Protein AF-A0AAN9I181-F1 (afdb_monomer_lite)

Secondary structure (DSSP, 8-state):
-HHHHHHHHHTT-TTS-HHHHHHHHHHS-HHHHTT-HHHHHHHHHHHHHHHHHHHHHHHTS---------------------S--

Organism: Crotalaria pallida (NCBI:txid3830)

Structure (mmCIF, N/CA/C/O backbone):
data_AF-A0AAN9I181-F1
#
_entry.id   AF-A0AAN9I181-F1
#
loop_
_atom_site.group_PDB
_atom_site.id
_atom_site.type_symbol
_atom_site.label_atom_id
_atom_site.label_alt_id
_atom_site.label_comp_id
_atom_site.label_asym_id
_atom_site.label_entity_id
_atom_site.label_seq_id
_atom_site.pdbx_PDB_ins_code
_atom_site.Cartn_x
_atom_site.Cartn_y
_atom_site.Cartn_z
_atom_site.occupancy
_atom_site.B_iso_or_equiv
_atom_site.auth_seq_id
_atom_site.auth_comp_id
_atom_site.auth_asym_id
_atom_site.auth_atom_id
_atom_site.pdbx_PDB_model_num
ATOM 1 N N . MET A 1 1 ? 10.677 4.805 -10.607 1.00 57.78 1 MET A N 1
ATOM 2 C CA . MET A 1 1 ? 10.270 3.911 -11.714 1.00 57.78 1 MET A CA 1
ATOM 3 C C . MET A 1 1 ? 8.750 3.731 -11.747 1.00 57.78 1 MET A C 1
ATOM 5 O O . MET A 1 1 ? 8.085 4.045 -10.769 1.00 57.78 1 MET A O 1
ATOM 9 N N . LEU A 1 2 ? 8.176 3.235 -12.853 1.00 71.00 2 LEU A N 1
ATOM 10 C CA . LEU A 1 2 ? 6.728 2.976 -13.003 1.00 71.00 2 LEU A CA 1
ATOM 11 C C . LEU A 1 2 ? 6.147 2.123 -11.851 1.00 71.00 2 LEU A C 1
ATOM 13 O O . LEU A 1 2 ? 5.023 2.357 -11.406 1.00 71.00 2 LEU A O 1
ATOM 17 N N . PHE A 1 3 ? 6.950 1.191 -11.330 1.00 74.44 3 PHE A N 1
ATOM 18 C CA . PHE A 1 3 ? 6.600 0.324 -10.205 1.00 74.44 3 PHE A CA 1
ATOM 19 C C . PHE A 1 3 ? 6.397 1.074 -8.890 1.00 74.44 3 PHE A C 1
ATOM 21 O O . PHE A 1 3 ? 5.457 0.750 -8.175 1.00 74.44 3 PHE A O 1
ATOM 28 N N . ASP A 1 4 ? 7.193 2.103 -8.589 1.00 72.50 4 ASP A N 1
ATOM 29 C CA . ASP A 1 4 ? 7.071 2.848 -7.327 1.00 72.50 4 ASP A CA 1
ATOM 30 C C . ASP A 1 4 ? 5.742 3.587 -7.230 1.00 72.50 4 ASP A C 1
ATOM 32 O O . ASP A 1 4 ? 5.106 3.606 -6.179 1.00 72.50 4 ASP A O 1
ATOM 36 N N . ASN A 1 5 ? 5.306 4.194 -8.337 1.00 78.50 5 ASN A N 1
ATOM 37 C CA . ASN A 1 5 ? 4.030 4.899 -8.376 1.00 78.50 5 ASN A CA 1
ATOM 38 C C . ASN A 1 5 ? 2.864 3.907 -8.278 1.00 78.50 5 ASN A C 1
ATOM 40 O O . ASN A 1 5 ? 1.901 4.152 -7.557 1.00 78.50 5 ASN A O 1
ATOM 44 N N . TYR A 1 6 ? 2.980 2.753 -8.941 1.00 84.19 6 TYR A N 1
ATOM 45 C CA . TYR A 1 6 ? 1.989 1.686 -8.839 1.00 84.19 6 TYR A CA 1
ATOM 46 C C . TYR A 1 6 ? 1.878 1.141 -7.406 1.00 84.19 6 TYR A C 1
ATOM 48 O O . TYR A 1 6 ? 0.788 1.144 -6.837 1.00 84.19 6 TYR A O 1
ATOM 56 N N . LEU A 1 7 ? 3.007 0.767 -6.792 1.00 82.31 7 LEU A N 1
ATOM 57 C CA . LEU A 1 7 ? 3.104 0.296 -5.406 1.00 82.31 7 LEU A CA 1
ATOM 58 C C . LEU A 1 7 ? 2.585 1.339 -4.405 1.00 82.31 7 LEU A C 1
ATOM 60 O O . LEU A 1 7 ? 1.885 0.984 -3.461 1.00 82.31 7 LEU A O 1
ATOM 64 N N . ALA A 1 8 ? 2.861 2.626 -4.626 1.00 82.62 8 ALA A N 1
ATOM 65 C CA . ALA A 1 8 ? 2.365 3.706 -3.776 1.00 82.62 8 ALA A CA 1
ATOM 66 C C . ALA A 1 8 ? 0.841 3.894 -3.860 1.00 82.62 8 ALA A C 1
ATOM 68 O O . ALA A 1 8 ? 0.208 4.205 -2.848 1.00 82.62 8 ALA A O 1
ATOM 69 N N . VAL A 1 9 ? 0.245 3.711 -5.043 1.00 83.31 9 VAL A N 1
ATOM 70 C CA 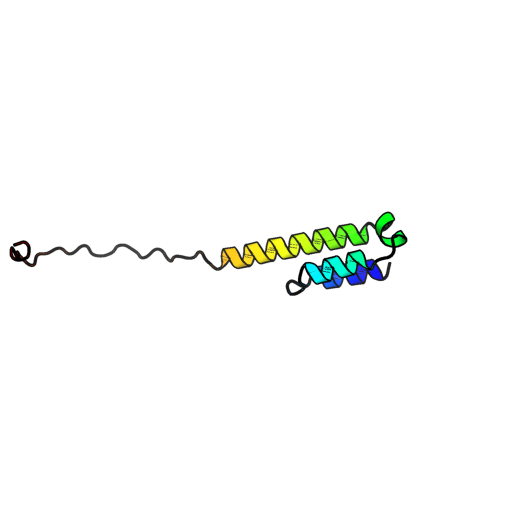. VAL A 1 9 ? -1.211 3.797 -5.227 1.00 83.31 9 VAL A CA 1
ATOM 71 C C . VAL A 1 9 ? -1.907 2.626 -4.535 1.00 83.31 9 VAL A C 1
ATOM 73 O O . VAL A 1 9 ? -2.843 2.848 -3.771 1.00 83.31 9 VAL A O 1
ATOM 76 N N . ILE A 1 10 ? -1.419 1.397 -4.726 1.00 85.50 10 ILE A N 1
ATOM 77 C CA . ILE A 1 10 ? -2.022 0.206 -4.106 1.00 85.50 10 ILE A CA 1
ATOM 78 C C . ILE A 1 10 ? -1.783 0.143 -2.590 1.00 85.50 10 ILE A C 1
ATOM 80 O O . ILE A 1 10 ? -2.659 -0.299 -1.857 1.00 85.50 10 ILE A O 1
ATOM 84 N N . ALA A 1 11 ? -0.641 0.634 -2.090 1.00 83.25 11 ALA A N 1
ATOM 85 C CA . ALA A 1 11 ? -0.323 0.641 -0.659 1.00 83.25 11 ALA A CA 1
ATOM 86 C C . ALA A 1 11 ? -1.280 1.517 0.167 1.00 83.25 11 ALA A C 1
ATOM 88 O O . ALA A 1 11 ? -1.355 1.374 1.387 1.00 83.25 11 ALA A O 1
ATOM 89 N N . ARG A 1 12 ? -2.002 2.437 -0.484 1.00 81.81 12 ARG A N 1
ATOM 90 C CA . ARG A 1 12 ? -3.007 3.299 0.149 1.00 81.81 12 ARG A CA 1
ATOM 91 C C . ARG A 1 12 ? -4.392 2.669 0.230 1.00 81.81 12 ARG A C 1
ATOM 93 O O . ARG A 1 12 ? -5.245 3.245 0.900 1.00 81.81 12 ARG A O 1
ATOM 100 N N . ASP A 1 13 ? -4.629 1.538 -0.430 1.00 83.12 13 ASP A N 1
ATOM 101 C CA . ASP A 1 13 ? -5.929 0.876 -0.407 1.00 83.12 13 ASP A CA 1
ATOM 102 C C . ASP A 1 13 ? -6.073 0.007 0.858 1.00 83.12 13 ASP A C 1
ATOM 104 O O . ASP A 1 13 ? -5.392 -1.016 0.983 1.00 83.12 13 ASP A O 1
ATOM 108 N N . PRO A 1 14 ? -6.961 0.364 1.807 1.00 75.44 14 PRO A N 1
ATOM 109 C CA . PRO A 1 14 ? -7.193 -0.434 3.009 1.00 75.44 14 PRO A CA 1
ATOM 110 C C . PRO A 1 14 ? -7.890 -1.774 2.718 1.00 75.44 14 PRO A C 1
ATOM 112 O O . PRO A 1 14 ? -7.886 -2.652 3.577 1.00 75.44 14 PRO A O 1
ATOM 115 N N . ASN A 1 15 ? -8.475 -1.956 1.527 1.00 80.31 15 ASN A N 1
ATOM 116 C CA . ASN A 1 15 ? -9.100 -3.217 1.113 1.00 80.31 15 ASN A CA 1
ATOM 117 C C . ASN A 1 15 ? -8.090 -4.206 0.510 1.00 80.31 15 ASN A C 1
ATOM 119 O O . ASN A 1 15 ? -8.433 -5.356 0.215 1.00 80.31 15 ASN A O 1
ATOM 123 N N . LEU A 1 16 ? -6.839 -3.781 0.310 1.00 83.19 16 LEU A N 1
ATOM 124 C CA . LEU A 1 16 ? -5.799 -4.636 -0.230 1.00 83.19 16 LEU A CA 1
ATOM 125 C C . LEU A 1 16 ? -5.297 -5.609 0.843 1.00 83.19 16 LEU A C 1
ATOM 127 O O . LEU A 1 16 ? -4.609 -5.240 1.795 1.00 83.19 16 LEU A O 1
ATOM 131 N N . SER A 1 17 ? -5.608 -6.891 0.656 1.00 83.38 17 SER A N 1
ATOM 132 C CA . SER A 1 17 ? -5.121 -7.975 1.513 1.00 83.38 17 SER A CA 1
ATOM 133 C C . SER A 1 17 ? -3.592 -8.075 1.495 1.00 83.38 17 SER A C 1
ATOM 135 O O . SER A 1 17 ? -2.994 -8.045 0.414 1.00 83.38 17 SER A O 1
ATOM 137 N N . VAL A 1 18 ? -2.993 -8.333 2.661 1.00 81.19 18 VAL A N 1
ATOM 138 C CA . VAL A 1 18 ? -1.535 -8.481 2.853 1.00 81.19 18 VAL A CA 1
ATOM 139 C C . VAL A 1 18 ? -0.932 -9.476 1.867 1.00 81.19 18 VAL A C 1
ATOM 141 O O . VAL A 1 18 ? 0.095 -9.202 1.256 1.00 81.19 18 VAL A O 1
ATOM 144 N N . THR A 1 19 ? -1.624 -10.588 1.623 1.00 84.81 19 THR A N 1
ATOM 145 C CA . THR A 1 19 ? -1.188 -11.642 0.702 1.00 84.81 19 THR A CA 1
ATOM 146 C C . THR A 1 19 ? -1.013 -11.140 -0.732 1.00 84.81 19 THR A C 1
ATOM 148 O O . THR A 1 19 ? -0.025 -11.467 -1.378 1.00 84.81 19 THR A O 1
ATOM 151 N N . LYS A 1 20 ? -1.929 -10.301 -1.236 1.00 84.88 20 LYS A N 1
ATOM 152 C CA . LYS A 1 20 ? -1.821 -9.730 -2.592 1.00 84.88 20 LYS A CA 1
ATOM 153 C C . LYS A 1 20 ? -0.636 -8.778 -2.700 1.00 84.88 20 LYS A C 1
ATOM 155 O O . LYS A 1 20 ? 0.075 -8.806 -3.697 1.00 84.88 20 LYS A O 1
ATOM 160 N N . PHE A 1 21 ? -0.421 -7.956 -1.676 1.00 84.12 21 PHE A N 1
ATOM 161 C CA . PHE A 1 21 ? 0.706 -7.032 -1.647 1.00 84.12 21 PHE A CA 1
ATOM 162 C C . PHE A 1 21 ? 2.045 -7.782 -1.588 1.00 84.12 21 PHE A C 1
ATOM 164 O O . PHE A 1 21 ? 2.961 -7.456 -2.338 1.00 84.12 21 PHE A O 1
ATOM 171 N N . GLN A 1 22 ? 2.132 -8.840 -0.777 1.00 82.44 22 GLN A N 1
ATOM 172 C CA . GLN A 1 22 ? 3.311 -9.703 -0.710 1.00 82.44 22 GLN A CA 1
ATOM 173 C C . GLN A 1 22 ? 3.614 -10.351 -2.063 1.00 82.44 22 GLN A C 1
ATOM 175 O O . GLN A 1 22 ? 4.740 -10.242 -2.532 1.00 82.44 22 GLN A O 1
ATOM 180 N N . VAL A 1 23 ? 2.613 -10.946 -2.720 1.00 86.19 23 VAL A N 1
ATOM 181 C CA . VAL A 1 23 ? 2.785 -11.557 -4.049 1.00 86.19 23 VAL A CA 1
ATOM 182 C C . VAL A 1 23 ? 3.274 -10.529 -5.066 1.00 86.19 23 VAL A C 1
ATOM 184 O O . VAL A 1 23 ? 4.164 -10.830 -5.849 1.00 86.19 23 VAL A O 1
ATOM 187 N N . LEU A 1 24 ? 2.760 -9.295 -5.042 1.00 82.31 24 LEU A N 1
ATOM 188 C CA . LEU A 1 24 ? 3.252 -8.240 -5.930 1.00 82.31 24 LEU A CA 1
ATOM 189 C C . LEU A 1 24 ? 4.729 -7.941 -5.681 1.00 82.31 24 LEU A C 1
ATOM 191 O O . LEU A 1 24 ? 5.502 -7.927 -6.630 1.00 82.31 24 LEU A O 1
ATOM 195 N N . VAL A 1 25 ? 5.137 -7.774 -4.422 1.00 79.69 25 VAL A N 1
ATOM 196 C CA . VAL A 1 25 ? 6.548 -7.561 -4.070 1.00 79.69 25 VAL A CA 1
ATOM 197 C C . VAL A 1 25 ? 7.407 -8.779 -4.424 1.00 79.69 25 VAL A C 1
ATOM 199 O O . VAL A 1 25 ? 8.562 -8.601 -4.797 1.00 79.69 25 VAL A O 1
ATOM 202 N N . GLU A 1 26 ? 6.869 -9.998 -4.355 1.00 81.50 26 GLU A N 1
ATOM 203 C CA . GLU A 1 26 ? 7.536 -11.271 -4.671 1.00 81.50 26 GLU A CA 1
ATOM 204 C C . GLU A 1 26 ? 7.676 -11.529 -6.188 1.00 81.50 26 GLU A C 1
ATOM 206 O O . GLU A 1 26 ? 8.648 -12.132 -6.641 1.00 81.50 26 GLU A O 1
ATOM 211 N N . LEU A 1 27 ? 6.776 -10.968 -6.995 1.00 83.75 27 LEU A N 1
ATOM 212 C CA . LEU A 1 27 ? 6.843 -11.004 -8.458 1.00 83.75 27 LEU A CA 1
ATOM 213 C C . LEU A 1 27 ? 7.831 -9.989 -9.050 1.00 83.75 27 LEU A C 1
ATOM 215 O O . LEU A 1 27 ? 8.174 -10.091 -10.229 1.00 83.75 27 LEU A O 1
ATOM 219 N N . LEU A 1 28 ? 8.288 -9.003 -8.270 1.00 78.75 28 LEU A N 1
ATOM 220 C CA . LEU A 1 28 ? 9.268 -8.036 -8.758 1.00 78.75 28 LEU A CA 1
ATOM 221 C C . LEU A 1 28 ? 10.628 -8.715 -9.021 1.00 78.75 28 LEU A C 1
ATOM 223 O O . LEU A 1 28 ? 11.106 -9.490 -8.187 1.00 78.75 28 LEU A O 1
ATOM 227 N N . PRO A 1 29 ? 11.289 -8.411 -10.150 1.00 75.25 29 PRO A N 1
ATOM 228 C CA . PRO A 1 29 ? 12.635 -8.895 -10.405 1.00 75.25 29 PRO A CA 1
ATOM 229 C C . PRO A 1 29 ? 13.637 -8.297 -9.405 1.00 75.25 29 PRO A C 1
ATOM 231 O O . PRO A 1 29 ? 13.465 -7.198 -8.874 1.00 75.25 29 PRO A O 1
ATOM 234 N N . GLU A 1 30 ? 14.702 -9.047 -9.129 1.00 69.38 30 GLU A N 1
ATOM 235 C CA . GLU A 1 30 ? 15.692 -8.758 -8.078 1.00 69.38 30 GLU A CA 1
ATOM 236 C C . GLU A 1 30 ? 16.420 -7.414 -8.284 1.00 69.38 30 GLU A C 1
ATOM 238 O O . GLU A 1 30 ? 16.841 -6.758 -7.329 1.00 69.38 30 GLU A O 1
ATOM 243 N N . ASN A 1 31 ? 16.471 -6.956 -9.538 1.00 65.81 31 ASN A N 1
ATOM 244 C CA . ASN A 1 31 ? 17.000 -5.657 -9.949 1.00 65.81 31 ASN A CA 1
ATOM 245 C C . ASN A 1 31 ? 16.211 -4.457 -9.387 1.00 65.81 31 ASN A C 1
ATOM 247 O O . ASN A 1 31 ? 16.825 -3.436 -9.097 1.00 65.81 31 ASN A O 1
ATOM 251 N N . VAL A 1 32 ? 14.897 -4.583 -9.164 1.00 67.38 32 VAL A N 1
ATOM 252 C CA . VAL A 1 32 ? 14.075 -3.529 -8.541 1.00 67.38 32 VAL A CA 1
ATOM 253 C C . VAL A 1 32 ? 14.142 -3.626 -7.009 1.00 67.38 32 VAL A C 1
ATOM 255 O O . VAL A 1 32 ? 14.171 -2.607 -6.327 1.00 67.38 32 VAL A O 1
ATOM 258 N N . ARG A 1 33 ? 14.250 -4.841 -6.436 1.00 63.66 33 ARG A N 1
ATOM 259 C CA . ARG A 1 33 ? 14.373 -5.037 -4.969 1.00 63.66 33 ARG A CA 1
ATOM 260 C C . ARG A 1 33 ? 15.650 -4.456 -4.369 1.00 63.66 33 ARG A C 1
ATOM 262 O O . ARG A 1 33 ? 15.650 -4.065 -3.205 1.00 63.66 33 ARG A O 1
ATOM 269 N N . SER A 1 34 ? 16.729 -4.456 -5.144 1.00 61.81 34 SER A N 1
ATOM 270 C CA . SER A 1 34 ? 18.068 -4.127 -4.645 1.00 61.81 34 SER A CA 1
ATOM 271 C C . SER A 1 34 ? 18.395 -2.634 -4.724 1.00 61.81 34 SER A C 1
ATOM 273 O O . SER A 1 34 ? 19.330 -2.189 -4.064 1.00 61.81 34 SER A O 1
ATOM 275 N N . CYS A 1 35 ? 17.649 -1.859 -5.520 1.00 56.56 35 CYS A N 1
ATOM 276 C CA . CYS A 1 35 ? 18.029 -0.487 -5.864 1.00 56.56 35 CYS A CA 1
ATOM 277 C C . CYS A 1 35 ? 16.955 0.583 -5.624 1.00 56.56 35 CYS A C 1
ATOM 279 O O . CYS A 1 35 ? 17.316 1.757 -5.601 1.00 56.56 35 CYS A O 1
ATOM 281 N N . ASP A 1 36 ? 15.679 0.236 -5.426 1.00 65.00 36 ASP A N 1
ATOM 282 C CA . ASP A 1 36 ? 14.620 1.250 -5.341 1.00 65.00 36 ASP A CA 1
ATOM 283 C C . ASP A 1 36 ? 14.105 1.474 -3.908 1.00 65.00 36 ASP A C 1
ATOM 285 O O . ASP A 1 36 ? 13.318 0.697 -3.358 1.00 65.00 36 ASP A O 1
ATOM 289 N N . ASP A 1 37 ? 14.455 2.635 -3.337 1.00 74.75 37 ASP A N 1
ATOM 290 C CA . ASP A 1 37 ? 13.857 3.196 -2.110 1.00 74.75 37 ASP A CA 1
ATOM 291 C C . ASP A 1 37 ? 12.318 3.244 -2.169 1.00 74.75 37 ASP A C 1
ATOM 293 O O . ASP A 1 37 ? 11.627 3.259 -1.143 1.00 74.75 37 ASP A O 1
ATOM 297 N N . GLY A 1 38 ? 11.751 3.287 -3.378 1.00 76.44 38 GLY A N 1
ATOM 298 C CA . GLY A 1 38 ? 10.313 3.366 -3.596 1.00 76.44 38 GLY A CA 1
ATOM 299 C C . GLY A 1 38 ? 9.549 2.120 -3.143 1.00 76.44 38 GLY A C 1
ATOM 300 O O . GLY A 1 38 ? 8.441 2.268 -2.619 1.00 76.44 38 GLY A O 1
ATOM 301 N N . ILE A 1 39 ? 10.149 0.925 -3.213 1.00 79.00 39 ILE A N 1
ATOM 302 C CA . ILE A 1 39 ? 9.529 -0.309 -2.703 1.00 79.00 39 ILE A CA 1
ATOM 303 C C . ILE A 1 39 ? 9.439 -0.261 -1.176 1.00 79.00 39 ILE A C 1
ATOM 305 O O . ILE A 1 39 ? 8.358 -0.454 -0.617 1.00 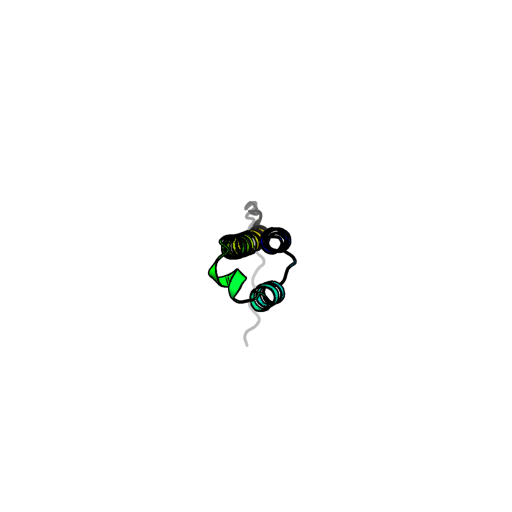79.00 39 ILE A O 1
ATOM 309 N N . TYR A 1 40 ? 10.543 0.051 -0.491 1.00 81.69 40 TYR A N 1
ATOM 310 C CA . TYR A 1 40 ? 10.564 0.159 0.972 1.00 81.69 40 TYR A CA 1
ATOM 311 C C . TYR A 1 40 ? 9.598 1.238 1.471 1.00 81.69 40 TYR A C 1
ATOM 313 O O . TYR A 1 40 ? 8.885 1.032 2.456 1.00 81.69 40 TYR A O 1
ATOM 321 N N . ARG A 1 41 ? 9.489 2.357 0.746 1.00 82.12 41 ARG A N 1
ATOM 322 C CA . ARG A 1 41 ? 8.534 3.427 1.057 1.00 82.12 41 ARG A CA 1
ATOM 323 C C . ARG A 1 41 ? 7.077 3.003 0.860 1.00 82.12 41 ARG A C 1
ATOM 325 O O . ARG A 1 41 ? 6.210 3.413 1.637 1.00 82.12 41 ARG A O 1
ATOM 332 N N . ALA A 1 42 ? 6.788 2.188 -0.152 1.00 83.44 42 ALA A N 1
ATOM 333 C CA . ALA A 1 42 ? 5.456 1.631 -0.353 1.00 83.44 42 ALA A CA 1
ATOM 334 C C . ALA A 1 42 ? 5.089 0.622 0.745 1.00 83.44 42 ALA A C 1
ATOM 336 O O . ALA A 1 42 ? 3.981 0.688 1.274 1.00 83.44 42 ALA A O 1
ATOM 337 N N . ILE A 1 43 ? 6.029 -0.241 1.146 1.00 83.19 43 ILE A N 1
ATOM 338 C CA . ILE A 1 43 ? 5.846 -1.180 2.263 1.00 83.19 43 ILE A CA 1
ATOM 339 C C . ILE A 1 43 ? 5.566 -0.418 3.568 1.00 83.19 43 ILE A C 1
ATOM 341 O O . ILE A 1 43 ? 4.593 -0.722 4.257 1.00 83.19 43 ILE A O 1
ATOM 345 N N . ASP A 1 44 ? 6.360 0.606 3.896 1.00 86.75 44 ASP A N 1
ATOM 346 C CA . ASP A 1 44 ? 6.144 1.443 5.088 1.00 86.75 44 ASP A CA 1
ATOM 347 C C . ASP A 1 44 ? 4.756 2.114 5.059 1.00 86.75 44 ASP A C 1
ATOM 349 O O . ASP A 1 44 ? 3.998 2.066 6.030 1.00 86.75 44 ASP A O 1
ATOM 353 N N . THR A 1 45 ? 4.364 2.664 3.906 1.00 86.94 45 THR A N 1
ATOM 354 C CA . THR A 1 45 ? 3.036 3.273 3.731 1.00 86.94 45 THR A CA 1
ATOM 355 C C . THR A 1 45 ? 1.913 2.257 3.953 1.00 86.94 45 THR A C 1
ATOM 357 O O . THR A 1 45 ? 0.963 2.555 4.678 1.00 86.94 45 THR A O 1
ATOM 360 N N . TYR A 1 46 ? 2.039 1.050 3.398 1.00 84.94 46 TYR A N 1
ATOM 361 C CA . TYR A 1 46 ? 1.067 -0.028 3.572 1.00 84.94 46 TYR A CA 1
ATOM 362 C C . TYR A 1 46 ? 0.906 -0.420 5.050 1.00 84.94 46 TYR A C 1
ATOM 364 O O . TYR A 1 46 ? -0.209 -0.476 5.574 1.00 84.94 46 TYR A O 1
ATOM 372 N N . LEU A 1 47 ? 2.022 -0.592 5.769 1.00 85.94 47 LEU A N 1
ATOM 373 C CA . LEU A 1 47 ? 2.016 -0.905 7.202 1.00 85.94 47 LEU A CA 1
ATOM 374 C C . LEU A 1 47 ? 1.393 0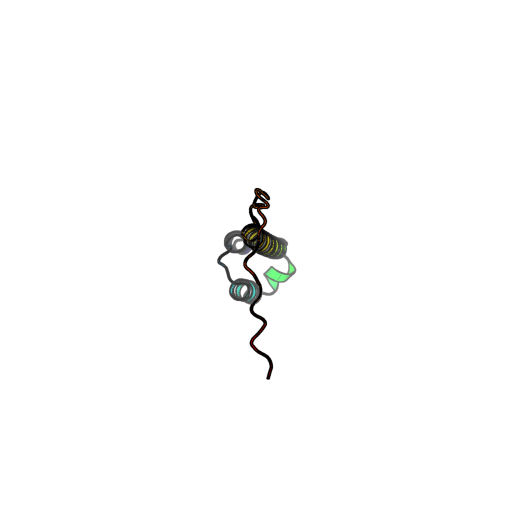.218 8.044 1.00 85.94 47 LEU A C 1
ATOM 376 O O . LEU A 1 47 ? 0.648 -0.057 8.989 1.00 85.94 47 LEU A O 1
ATOM 380 N N . LYS A 1 48 ? 1.655 1.486 7.701 1.00 86.81 48 LYS A N 1
ATOM 381 C CA . LYS A 1 48 ? 1.027 2.650 8.349 1.00 86.81 48 LYS A CA 1
ATOM 382 C C . LYS A 1 48 ? -0.485 2.671 8.144 1.00 86.81 48 LYS A C 1
ATOM 384 O O . LYS A 1 48 ? -1.208 2.922 9.107 1.00 86.81 48 LYS A O 1
ATOM 389 N N . VAL A 1 49 ? -0.965 2.389 6.932 1.00 86.38 49 VAL A N 1
ATOM 390 C CA . VAL A 1 49 ? -2.401 2.362 6.605 1.00 86.38 49 VAL A CA 1
ATOM 391 C C . VAL A 1 49 ? -3.107 1.232 7.344 1.00 86.38 49 VAL A C 1
ATOM 393 O O . VAL A 1 49 ? -4.119 1.491 7.992 1.00 86.38 49 VAL A O 1
ATOM 396 N N . ILE A 1 50 ? -2.547 0.017 7.350 1.00 85.62 50 ILE A N 1
ATOM 397 C CA . ILE A 1 50 ? -3.092 -1.101 8.138 1.00 85.62 50 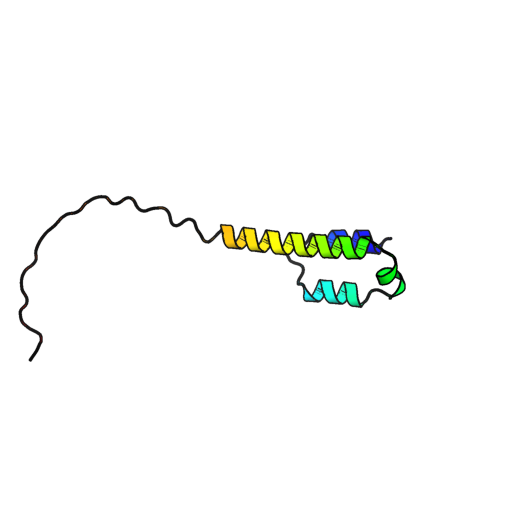ILE A CA 1
ATOM 398 C C . ILE A 1 50 ? -3.154 -0.737 9.619 1.00 85.62 50 ILE A C 1
ATOM 400 O O . ILE A 1 50 ? -4.188 -0.917 10.259 1.00 85.62 50 ILE A O 1
ATOM 404 N N . ARG A 1 51 ? -2.063 -0.196 10.177 1.00 86.00 51 ARG A N 1
ATOM 405 C CA . ARG A 1 51 ? -2.022 0.218 11.584 1.00 86.00 51 ARG A CA 1
ATOM 406 C C . ARG A 1 51 ? -3.105 1.253 11.882 1.00 86.00 51 ARG A C 1
ATOM 408 O O . ARG A 1 51 ? -3.804 1.128 12.883 1.00 86.00 51 ARG A O 1
ATOM 415 N N . LEU A 1 52 ? -3.253 2.262 11.027 1.00 84.44 52 LEU A N 1
ATOM 416 C CA . LEU A 1 52 ? -4.268 3.296 11.195 1.00 84.44 52 LEU A CA 1
ATOM 417 C C . LEU A 1 52 ? -5.679 2.707 11.104 1.00 84.44 52 LEU A C 1
ATOM 419 O O . LEU A 1 52 ? -6.518 3.018 11.943 1.00 84.44 52 LEU A O 1
ATOM 423 N N . PHE A 1 53 ? -5.927 1.820 10.142 1.00 80.81 53 PHE A N 1
ATOM 424 C CA . PHE A 1 53 ? -7.206 1.137 9.978 1.00 80.81 53 PHE A CA 1
ATOM 425 C C . PHE A 1 53 ? -7.568 0.299 11.211 1.00 80.81 53 PHE A C 1
ATOM 427 O O . PHE A 1 53 ? -8.678 0.413 11.726 1.00 80.81 53 PHE A O 1
ATOM 434 N N . LEU A 1 54 ? -6.616 -0.455 11.766 1.00 81.44 54 LEU A N 1
ATOM 435 C CA . LEU A 1 54 ? -6.807 -1.205 13.013 1.00 81.44 54 LEU A CA 1
ATOM 436 C C . LEU A 1 54 ? -7.124 -0.286 14.203 1.00 81.44 54 LEU A C 1
ATOM 438 O O . LEU A 1 54 ? -7.994 -0.602 15.015 1.00 81.44 54 LEU A O 1
ATOM 442 N N . ILE A 1 55 ? -6.466 0.873 14.299 1.00 82.06 55 ILE A N 1
ATOM 443 C CA . ILE A 1 55 ? -6.766 1.875 15.333 1.00 82.06 55 ILE A CA 1
ATOM 444 C C . ILE A 1 55 ? -8.173 2.454 15.140 1.00 82.06 55 ILE A C 1
ATOM 446 O O . ILE A 1 55 ? -8.894 2.634 16.120 1.00 82.06 55 ILE A O 1
ATOM 450 N N . LEU A 1 56 ? -8.591 2.729 13.902 1.00 78.38 56 LEU A N 1
ATOM 451 C CA . LEU A 1 56 ? -9.937 3.223 13.604 1.00 78.38 56 LEU A CA 1
ATOM 452 C C . LEU A 1 56 ? -11.016 2.194 13.961 1.00 78.38 56 LEU A C 1
ATOM 454 O O . LEU A 1 56 ? -12.019 2.571 14.566 1.00 78.38 56 LEU A O 1
ATOM 458 N N . LEU A 1 57 ? -10.786 0.908 13.677 1.00 78.31 57 LEU A N 1
ATOM 459 C CA . LEU A 1 57 ? -11.679 -0.174 14.104 1.00 78.31 57 LEU A CA 1
ATOM 460 C C . LEU A 1 57 ? -11.750 -0.283 15.634 1.00 78.31 57 LEU A C 1
ATOM 462 O O . LEU A 1 57 ? -12.838 -0.380 16.196 1.00 78.31 57 LEU A O 1
ATOM 466 N N . SER A 1 58 ? -10.609 -0.188 16.322 1.00 77.56 58 SER A N 1
ATOM 467 C CA . SER A 1 58 ? -10.547 -0.213 17.791 1.00 77.56 58 SER A CA 1
ATOM 468 C C . SER A 1 58 ? -11.280 0.978 18.429 1.00 77.56 58 SER A C 1
ATOM 470 O O . SER A 1 58 ? -12.003 0.840 19.416 1.00 77.56 58 SER A O 1
ATOM 472 N N . LYS A 1 59 ? -11.185 2.159 17.813 1.00 70.50 59 LYS A N 1
ATOM 473 C CA . LYS A 1 59 ? -11.806 3.400 18.296 1.00 70.50 59 LYS A CA 1
ATOM 474 C C . LYS A 1 59 ? -13.338 3.422 18.141 1.00 70.50 59 LYS A C 1
ATOM 476 O O . LYS A 1 59 ? -13.985 4.270 18.756 1.00 70.50 59 LYS A O 1
ATOM 481 N N . GLY A 1 60 ? -13.917 2.488 17.381 1.00 60.03 60 GLY A N 1
ATOM 482 C CA . GLY A 1 60 ? -15.365 2.301 17.237 1.00 60.03 60 GLY A CA 1
ATOM 483 C C . GLY A 1 60 ? -16.032 1.467 18.343 1.00 60.03 60 GLY A C 1
ATOM 484 O O . GLY A 1 60 ? -17.250 1.524 18.477 1.00 60.03 60 GLY A O 1
ATOM 485 N N . ALA A 1 61 ? -15.271 0.735 19.166 1.00 59.22 61 ALA A N 1
ATOM 486 C CA . ALA A 1 61 ? -15.819 -0.274 20.083 1.00 59.22 61 ALA A CA 1
ATOM 487 C C . ALA A 1 61 ? -15.967 0.172 21.557 1.00 59.22 61 ALA A C 1
ATOM 489 O O . ALA A 1 61 ? -16.243 -0.656 22.419 1.00 59.22 61 ALA A O 1
ATOM 490 N N . GLY A 1 62 ? -15.771 1.458 21.881 1.00 59.34 62 GLY A N 1
ATOM 491 C CA . GLY A 1 62 ? -15.475 1.865 23.266 1.00 59.34 62 GLY A CA 1
ATOM 492 C C . GLY A 1 62 ? -16.154 3.119 23.816 1.00 59.34 62 GLY A C 1
ATOM 493 O O . GLY A 1 62 ? -15.624 3.703 24.756 1.00 59.34 62 GLY A O 1
ATOM 494 N N . ARG A 1 63 ? -17.299 3.572 23.289 1.00 55.44 63 ARG A N 1
ATOM 495 C CA . ARG A 1 63 ? -18.136 4.542 24.026 1.00 55.44 63 ARG A CA 1
ATOM 496 C C . ARG A 1 63 ? -19.256 3.811 24.756 1.00 55.44 63 ARG A C 1
ATOM 498 O O . ARG A 1 63 ? -20.416 3.897 24.370 1.00 55.44 63 ARG A O 1
ATOM 505 N N . SER A 1 64 ? -18.909 3.116 25.839 1.00 56.84 64 SER A N 1
ATOM 506 C CA . SER A 1 64 ? -19.872 2.881 26.914 1.00 56.84 64 SER A CA 1
ATOM 507 C C . SER A 1 64 ? -20.260 4.254 27.461 1.00 56.84 64 SER A C 1
ATOM 509 O O . SER A 1 64 ? -19.474 4.898 28.158 1.00 56.84 64 SER A O 1
ATOM 511 N N . VAL A 1 65 ? -21.429 4.751 27.059 1.00 68.44 65 VAL A N 1
ATOM 512 C CA . VAL A 1 65 ? -22.009 5.963 27.638 1.00 68.44 65 VAL A CA 1
ATOM 513 C C . VAL A 1 65 ? -22.125 5.716 29.145 1.00 68.44 65 VAL A C 1
ATOM 515 O O . VAL A 1 65 ? -22.722 4.708 29.530 1.00 68.44 65 VAL A O 1
ATOM 518 N N . PRO A 1 66 ? -21.539 6.563 30.007 1.00 64.38 66 PRO A N 1
ATOM 519 C CA . PRO A 1 66 ? -21.715 6.419 31.442 1.00 64.38 66 PRO A CA 1
ATOM 520 C C . PRO A 1 66 ? -23.197 6.640 31.756 1.00 64.38 66 PRO A C 1
ATOM 522 O O . PRO A 1 66 ? -23.713 7.748 31.617 1.00 64.38 66 PRO A O 1
ATOM 525 N N . VAL A 1 67 ? -23.894 5.567 32.129 1.00 70.94 67 VAL A N 1
ATOM 526 C CA . VAL A 1 67 ? -25.254 5.645 32.667 1.00 70.94 67 VAL A CA 1
ATOM 527 C C . VAL A 1 67 ? -25.187 6.373 34.015 1.00 70.94 67 VAL A C 1
ATOM 529 O O . VAL A 1 67 ? -24.459 5.924 34.903 1.00 70.94 67 VAL A O 1
ATOM 532 N N . PRO A 1 68 ? -25.882 7.511 34.186 1.00 71.56 68 PRO A N 1
ATOM 533 C CA . PRO A 1 68 ? -25.853 8.248 35.440 1.00 71.56 68 PRO A CA 1
ATOM 534 C C . PRO A 1 68 ? -26.575 7.450 36.538 1.00 71.56 68 PRO A C 1
ATOM 536 O O . PRO A 1 68 ? -27.705 7.004 36.310 1.00 71.56 68 PRO A O 1
ATOM 539 N N . PRO A 1 69 ? -25.985 7.296 37.737 1.00 68.12 69 PRO A N 1
ATOM 540 C CA . PRO A 1 69 ? -26.675 6.693 38.865 1.00 68.12 69 PRO A CA 1
ATOM 541 C C . PRO A 1 69 ? -27.744 7.671 39.349 1.00 68.12 69 PRO A C 1
ATOM 543 O O . PRO A 1 69 ? -27.438 8.670 39.995 1.00 68.12 69 PRO A O 1
ATOM 546 N N . HIS A 1 70 ? -29.006 7.402 39.036 1.00 60.41 70 HIS A N 1
ATOM 547 C CA . HIS A 1 70 ? -30.106 8.034 39.745 1.00 60.41 70 HIS A CA 1
ATOM 548 C C . HIS A 1 70 ? -31.064 6.972 40.268 1.00 60.41 70 HIS A C 1
ATOM 550 O O . HIS A 1 70 ? -31.485 6.066 39.552 1.00 60.41 70 HIS A O 1
ATOM 556 N N . SER A 1 71 ? -31.374 7.153 41.551 1.00 46.31 71 SER A N 1
ATOM 557 C CA . SER A 1 71 ? -32.487 6.560 42.285 1.00 46.31 71 SER A CA 1
ATOM 558 C C . SER A 1 71 ? -32.266 5.152 42.831 1.00 46.31 71 SER A C 1
ATOM 560 O O . SER A 1 71 ? -32.848 4.160 42.402 1.00 46.31 71 SER A O 1
ATOM 562 N N . THR A 1 72 ? -31.509 5.121 43.925 1.00 56.66 72 THR A N 1
ATOM 563 C CA . THR A 1 72 ? -31.861 4.324 45.101 1.00 56.66 72 THR A CA 1
ATOM 564 C C . THR A 1 72 ? -33.348 4.494 45.453 1.00 56.66 72 THR A C 1
ATOM 566 O O . THR A 1 72 ? -33.776 5.587 45.816 1.00 56.66 72 THR A O 1
ATOM 569 N N . SER A 1 73 ? -34.110 3.405 45.396 1.00 46.66 73 SER A N 1
ATOM 570 C CA . SER A 1 73 ? -35.264 3.137 46.270 1.00 46.66 73 SER A CA 1
ATOM 571 C C . SER A 1 73 ? -35.360 1.609 46.392 1.00 46.66 73 SER A C 1
ATOM 573 O O . SER A 1 73 ? -35.589 0.920 45.409 1.00 46.66 73 SER A O 1
ATOM 575 N N . SER A 1 74 ? -34.801 0.984 47.430 1.00 43.75 74 SER A N 1
ATOM 576 C CA . SER A 1 74 ? -35.442 0.699 48.724 1.00 43.75 74 SER A CA 1
ATOM 577 C C . SER A 1 74 ? -36.922 0.302 48.607 1.00 43.75 74 SER A C 1
ATOM 579 O O . SER A 1 74 ? -37.784 1.175 48.564 1.00 43.75 74 SER A O 1
ATOM 581 N N . SER A 1 75 ? -37.228 -1.000 48.614 1.00 46.47 75 SER A N 1
ATOM 582 C CA . SER A 1 75 ? -37.746 -1.683 49.817 1.00 46.47 75 SER A CA 1
ATOM 583 C C . SER A 1 75 ? -38.538 -2.963 49.513 1.00 46.47 75 SER A C 1
ATOM 585 O O . SER A 1 75 ? -39.498 -2.959 48.756 1.00 46.47 75 SER A O 1
ATOM 587 N N . PHE A 1 76 ? -38.126 -4.025 50.211 1.00 49.50 76 PHE A N 1
ATOM 588 C CA . PHE A 1 76 ? -38.936 -5.062 50.859 1.00 49.50 76 PHE A CA 1
ATOM 589 C C . PHE A 1 76 ? -40.118 -5.706 50.109 1.00 49.50 76 PHE A C 1
ATOM 591 O O . PHE A 1 76 ? -41.241 -5.217 50.109 1.00 49.50 76 PHE A O 1
ATOM 598 N N . SER A 1 77 ? -39.898 -6.949 49.686 1.00 47.16 77 SER A N 1
ATOM 599 C CA . SER A 1 77 ? -40.866 -8.048 49.8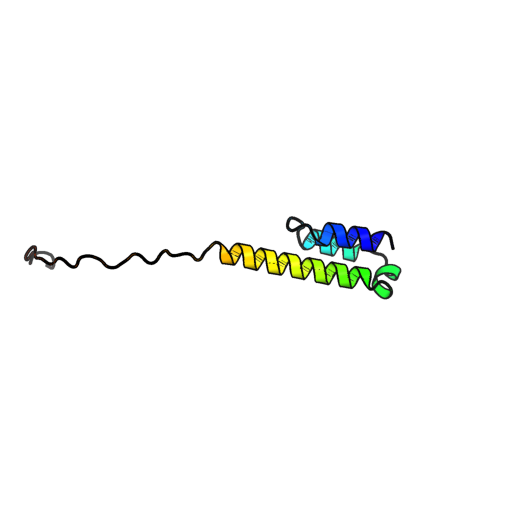36 1.00 47.16 77 SER A CA 1
ATOM 600 C C . SER A 1 77 ? -40.068 -9.274 50.301 1.00 47.16 77 SER A C 1
ATOM 602 O O . SER A 1 77 ? -39.297 -9.860 49.557 1.00 47.16 77 SER A O 1
ATOM 604 N N . SER A 1 78 ? -39.898 -9.409 51.616 1.00 48.00 78 SER A N 1
ATOM 605 C CA . SER A 1 78 ? -40.678 -10.321 52.462 1.00 48.00 78 SER A CA 1
ATOM 606 C C . SER A 1 78 ? -40.439 -11.797 52.121 1.00 48.00 78 SER A C 1
ATOM 608 O O . SER A 1 78 ? -41.030 -12.341 51.198 1.00 48.00 78 SER A O 1
ATOM 610 N N . LEU A 1 79 ? -39.538 -12.404 52.899 1.00 50.72 79 L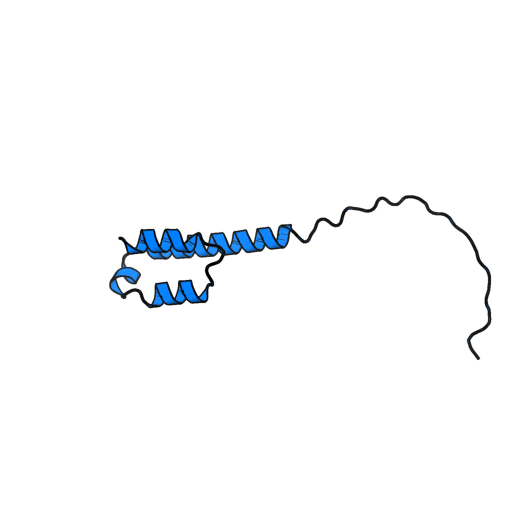EU A N 1
ATOM 611 C CA . LEU A 1 79 ? -39.643 -13.750 53.467 1.00 50.72 79 LEU A CA 1
ATOM 612 C C . LEU A 1 79 ? -40.395 -14.802 52.618 1.00 50.72 79 LEU A C 1
ATOM 614 O O . LEU A 1 79 ? -41.607 -14.953 52.736 1.00 50.72 79 LEU A O 1
ATOM 618 N N . SER A 1 80 ? -39.661 -15.629 51.868 1.00 50.94 80 SER A N 1
ATOM 619 C CA . SER A 1 80 ? -40.124 -16.989 51.566 1.00 50.94 80 SER A CA 1
ATOM 620 C C . SER A 1 80 ? -39.079 -17.983 52.058 1.00 50.94 80 SER A C 1
ATOM 622 O O . SER A 1 80 ? -38.071 -18.251 51.415 1.00 50.94 80 SER A O 1
ATOM 624 N N . ILE A 1 81 ? -39.334 -18.468 53.271 1.00 61.47 81 ILE A N 1
ATOM 625 C CA . ILE A 1 81 ? -38.577 -19.470 54.035 1.00 61.47 81 ILE A CA 1
ATOM 626 C C . ILE A 1 81 ? -38.700 -20.893 53.441 1.00 61.47 81 ILE A C 1
ATOM 628 O O . ILE A 1 81 ? -38.173 -21.845 53.999 1.00 61.47 81 ILE A O 1
ATOM 632 N N . PHE A 1 82 ? -39.326 -21.091 52.284 1.00 50.22 82 PHE A N 1
ATOM 633 C CA . PHE A 1 82 ? -39.510 -22.425 51.705 1.00 50.22 82 PHE A CA 1
ATOM 634 C C . PHE A 1 82 ? -38.680 -22.608 50.434 1.00 50.22 82 PHE A C 1
ATOM 636 O O . PHE A 1 82 ? -39.117 -22.129 49.395 1.00 50.22 82 PHE A O 1
ATOM 643 N N . ALA A 1 83 ? -37.539 -23.315 50.501 1.00 53.47 83 ALA A N 1
ATOM 644 C CA . ALA A 1 83 ? -37.026 -24.128 49.375 1.00 53.47 83 ALA A CA 1
ATOM 645 C C . ALA A 1 83 ? -35.746 -24.956 49.661 1.00 53.47 83 ALA A C 1
ATOM 647 O O . ALA A 1 83 ? -35.040 -25.283 48.715 1.00 53.47 83 ALA A O 1
ATOM 648 N N . PHE A 1 84 ? -35.422 -25.342 50.899 1.00 44.50 84 PHE A N 1
ATOM 649 C CA . PHE A 1 84 ? -34.456 -26.432 51.111 1.00 44.50 84 PHE A CA 1
ATOM 650 C C . PHE A 1 84 ? -34.978 -27.386 52.181 1.00 44.50 84 PHE A C 1
ATOM 652 O O . PHE A 1 84 ? -34.879 -27.134 53.381 1.00 44.50 84 PHE A O 1
ATOM 659 N N . LEU A 1 85 ? -35.632 -28.426 51.659 1.00 48.28 85 LEU A N 1
ATOM 660 C CA . LEU A 1 85 ? -35.739 -29.750 52.258 1.00 48.28 85 LEU A CA 1
ATOM 661 C C . LEU A 1 85 ? -34.338 -30.299 52.565 1.00 48.28 85 LEU A C 1
ATOM 663 O O . LEU A 1 85 ? -33.433 -30.050 51.732 1.00 48.28 85 LEU A O 1
#

pLDDT: mean 71.76, std 13.35, range [43.75, 86.94]

Sequence (85 aa):
MLFDNYLAVIARDPNLSVTKFQVLVELLPENVRSCDDGIYRAIDTYLKVIRLFLILLSKGAGRSVPVPPHSTSSSFSSLSIFAFL

Foldseek 3Di:
DVVLVVLQVLLLDLPDDPVNNVVSVVPDDVVCVPDDPSNVVSVVSNVVNPVVVVVVVVVVPDPPPPDDDDDDDDDDDDDDPDDDD

Radius of gyration: 28.36 Å; chains: 1; bounding box: 59×38×67 Å

InterPro domains:
  IPR027356 NPH3 domain [PF03000] (2-48)
  IPR027356 NPH3 domain [PS51649] (1-85)
  IPR043454 NPH3/RPT2-like family [PTHR32370] (2-49)